Protein AF-A0A0W1REW1-F1 (afdb_monomer_lite)

Organism: NCBI:txid1544718

Radius of gyration: 17.18 Å; chains: 1; bounding box: 54×43×38 Å

pLDDT: mean 87.89, std 17.19, range [40.41, 98.56]

Structure (mmCIF, N/CA/C/O backbone):
data_AF-A0A0W1REW1-F1
#
_entry.id   AF-A0A0W1REW1-F1
#
loop_
_atom_site.group_PDB
_atom_site.id
_atom_site.type_symbol
_atom_site.label_atom_id
_atom_site.label_alt_id
_atom_site.label_comp_id
_atom_site.label_asym_id
_atom_site.label_entity_id
_atom_site.label_seq_id
_atom_site.pdbx_PDB_ins_code
_atom_site.Cartn_x
_atom_site.Cartn_y
_atom_site.Cartn_z
_atom_site.occupancy
_atom_site.B_i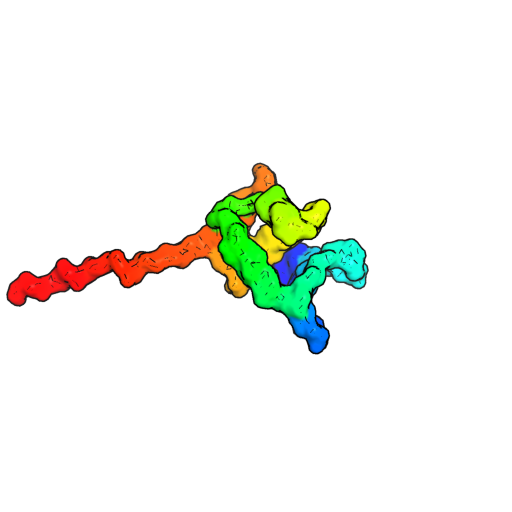so_or_equiv
_atom_site.auth_seq_id
_atom_site.auth_comp_id
_atom_site.auth_asym_id
_atom_site.auth_atom_id
_atom_site.pdbx_PDB_model_num
ATOM 1 N N . GLU A 1 1 ? 6.748 -13.586 -12.239 1.00 90.56 1 GLU A N 1
ATOM 2 C CA . GLU A 1 1 ? 5.401 -13.371 -12.810 1.00 90.56 1 GLU A CA 1
ATOM 3 C C . GLU A 1 1 ? 4.905 -11.976 -12.445 1.00 90.56 1 GLU A C 1
ATOM 5 O O . GLU A 1 1 ? 4.976 -11.616 -11.274 1.00 90.56 1 GLU A O 1
ATOM 10 N N . LYS A 1 2 ? 4.442 -11.188 -13.424 1.00 92.94 2 LYS A N 1
ATOM 11 C CA . LYS A 1 2 ? 3.919 -9.828 -13.214 1.00 92.94 2 LYS A CA 1
ATOM 12 C C . LYS A 1 2 ? 2.407 -9.813 -13.422 1.00 92.94 2 LYS A C 1
ATOM 14 O O . LYS A 1 2 ? 1.923 -10.314 -14.432 1.00 92.94 2 LYS A O 1
ATOM 19 N N . ARG A 1 3 ? 1.685 -9.177 -12.503 1.00 95.19 3 ARG A N 1
ATOM 20 C CA . ARG A 1 3 ? 0.240 -8.952 -12.569 1.00 95.19 3 ARG A CA 1
ATOM 21 C C . ARG A 1 3 ? -0.064 -7.467 -12.438 1.00 95.19 3 ARG A C 1
ATOM 23 O O . ARG A 1 3 ? 0.362 -6.820 -11.482 1.00 95.19 3 ARG A O 1
ATOM 30 N N . GLU A 1 4 ? -0.814 -6.931 -13.391 1.00 95.31 4 GLU A N 1
ATOM 31 C CA . GLU A 1 4 ? -1.306 -5.558 -13.319 1.00 95.31 4 GLU A CA 1
ATOM 32 C C . GLU A 1 4 ? -2.651 -5.484 -12.599 1.00 95.31 4 GLU A C 1
ATOM 34 O O . GLU A 1 4 ? -3.497 -6.373 -12.707 1.00 95.31 4 GLU A O 1
ATOM 39 N N . PHE A 1 5 ? -2.838 -4.382 -11.887 1.00 94.88 5 PHE A N 1
ATOM 40 C CA . PHE A 1 5 ? -4.072 -3.990 -11.231 1.00 94.88 5 PHE A CA 1
ATOM 41 C C . PHE A 1 5 ? -4.522 -2.627 -11.762 1.00 94.88 5 PHE A C 1
ATOM 43 O O . PHE A 1 5 ? -3.968 -2.106 -12.729 1.00 94.88 5 PHE A O 1
ATOM 50 N N . PHE A 1 6 ? -5.543 -2.028 -11.147 1.00 94.06 6 PHE A N 1
ATOM 51 C CA . PHE A 1 6 ? -6.124 -0.789 -11.655 1.00 94.06 6 PHE A CA 1
ATOM 52 C C . PHE A 1 6 ? -5.112 0.370 -11.703 1.00 94.06 6 PHE A C 1
ATOM 54 O O . PHE A 1 6 ? -4.962 1.001 -12.754 1.00 94.06 6 PHE A O 1
ATOM 61 N N . ARG A 1 7 ? -4.388 0.636 -10.605 1.00 92.69 7 ARG A N 1
ATOM 62 C CA . ARG A 1 7 ? -3.345 1.679 -10.532 1.00 92.69 7 ARG A CA 1
ATOM 63 C C . ARG A 1 7 ? -1.971 1.145 -10.158 1.00 92.69 7 ARG A C 1
ATOM 65 O O . ARG A 1 7 ? -0.998 1.899 -10.228 1.00 92.69 7 ARG A O 1
ATOM 72 N N . THR A 1 8 ? -1.875 -0.112 -9.750 1.00 95.56 8 THR A N 1
ATOM 73 C CA . THR A 1 8 ? -0.624 -0.734 -9.310 1.00 95.56 8 THR A CA 1
ATOM 74 C C . THR A 1 8 ? -0.280 -1.971 -10.132 1.00 95.56 8 THR A C 1
ATOM 76 O O . THR A 1 8 ? -1.084 -2.452 -10.924 1.00 95.56 8 THR A O 1
ATOM 79 N N . ALA A 1 9 ? 0.933 -2.481 -9.966 1.00 95.38 9 ALA A N 1
ATOM 80 C CA . ALA A 1 9 ? 1.339 -3.792 -10.446 1.00 95.38 9 ALA A CA 1
ATOM 81 C C . ALA A 1 9 ? 2.102 -4.524 -9.338 1.00 95.38 9 ALA A C 1
ATOM 83 O O . ALA A 1 9 ? 2.803 -3.898 -8.539 1.00 95.38 9 ALA A O 1
ATOM 84 N N . GLY A 1 10 ? 1.921 -5.839 -9.297 1.00 96.19 10 GLY A N 1
ATOM 85 C CA . GLY A 1 10 ? 2.634 -6.773 -8.437 1.00 96.19 10 GLY A CA 1
ATOM 86 C C . GLY A 1 10 ? 3.544 -7.666 -9.270 1.00 96.19 10 GLY A C 1
ATOM 87 O O . GLY A 1 10 ? 3.114 -8.166 -10.308 1.00 96.19 10 GLY A O 1
ATOM 88 N N . GLU A 1 11 ? 4.782 -7.889 -8.845 1.00 96.00 11 GLU A N 1
ATOM 89 C CA . GLU A 1 11 ? 5.713 -8.779 -9.544 1.00 96.00 11 GLU A CA 1
ATOM 90 C C . GLU A 1 11 ? 6.402 -9.733 -8.569 1.00 96.00 11 GLU A C 1
ATOM 92 O O . GLU A 1 11 ? 7.107 -9.297 -7.662 1.00 96.00 11 GLU A O 1
ATOM 97 N N . TYR A 1 12 ? 6.231 -11.034 -8.801 1.00 96.88 12 TYR A N 1
ATOM 98 C CA . TYR A 1 12 ? 7.053 -12.088 -8.214 1.00 96.88 12 TYR A CA 1
ATOM 99 C C . TYR A 1 12 ? 8.332 -12.233 -9.037 1.00 96.88 12 TYR A C 1
ATOM 101 O O . TYR A 1 12 ? 8.269 -12.624 -10.210 1.00 96.88 12 TYR A O 1
ATOM 109 N N . ARG A 1 13 ? 9.484 -11.927 -8.442 1.00 95.56 13 ARG A N 1
ATOM 110 C CA . ARG A 1 13 ? 10.796 -12.085 -9.081 1.00 95.56 13 ARG A CA 1
ATOM 111 C C . ARG A 1 13 ? 11.396 -13.465 -8.808 1.00 95.56 13 ARG A C 1
ATOM 113 O O . ARG A 1 13 ? 10.963 -14.183 -7.912 1.00 95.56 13 ARG A O 1
ATOM 120 N N . GLN A 1 14 ? 12.407 -13.832 -9.597 1.00 96.06 14 GLN A N 1
ATOM 121 C CA . GLN A 1 14 ? 13.104 -15.122 -9.479 1.00 96.06 14 GLN A CA 1
ATOM 122 C C . GLN A 1 14 ? 13.880 -15.274 -8.161 1.00 96.06 14 GLN A C 1
ATOM 124 O O . GLN A 1 14 ? 14.075 -16.391 -7.698 1.00 96.06 14 GLN A O 1
ATOM 129 N N . ASP A 1 15 ? 14.279 -14.162 -7.538 1.00 95.81 15 ASP A N 1
ATOM 130 C CA . ASP A 1 15 ? 14.949 -14.126 -6.231 1.00 95.81 15 ASP A CA 1
ATOM 131 C C . ASP A 1 15 ? 13.980 -14.295 -5.041 1.00 95.81 15 ASP A C 1
ATOM 133 O O . ASP A 1 15 ? 14.393 -14.206 -3.887 1.00 95.81 15 ASP A O 1
ATOM 137 N N . GLY A 1 16 ? 12.687 -14.516 -5.307 1.00 96.81 16 GLY A N 1
ATOM 138 C CA . GLY A 1 16 ? 11.638 -14.639 -4.293 1.00 96.81 16 GLY A CA 1
ATOM 139 C C . GLY A 1 16 ? 11.076 -13.303 -3.800 1.00 96.81 16 GLY A C 1
ATOM 140 O O . GLY A 1 16 ? 10.072 -13.299 -3.081 1.00 96.81 16 GLY A O 1
ATOM 141 N N . SER A 1 17 ? 11.658 -12.174 -4.213 1.00 97.94 17 SER A N 1
ATOM 142 C CA . SER A 1 17 ? 11.162 -10.852 -3.847 1.00 97.94 17 SER A CA 1
ATOM 143 C C . SER A 1 17 ? 9.822 -10.542 -4.512 1.00 97.94 17 SER A C 1
ATOM 145 O O . SER A 1 17 ? 9.481 -11.050 -5.587 1.00 97.94 17 SER A O 1
ATOM 147 N N . TYR A 1 18 ? 9.047 -9.683 -3.851 1.00 97.88 18 TYR A N 1
ATOM 148 C CA . TYR A 1 18 ? 7.790 -9.175 -4.382 1.00 97.88 18 TYR A CA 1
ATOM 149 C C . TYR A 1 18 ? 7.847 -7.661 -4.541 1.00 97.88 18 TYR A C 1
ATOM 151 O O . TYR A 1 18 ? 8.176 -6.924 -3.607 1.00 97.88 18 TYR A O 1
ATOM 159 N N . VAL A 1 19 ? 7.516 -7.187 -5.734 1.00 96.38 19 VAL A N 1
ATOM 160 C CA . VAL A 1 19 ? 7.591 -5.774 -6.099 1.00 96.38 19 VAL A CA 1
ATOM 161 C C . VAL A 1 19 ? 6.196 -5.210 -6.217 1.00 96.38 19 VAL A C 1
ATOM 163 O O . VAL A 1 19 ? 5.363 -5.762 -6.928 1.00 96.38 19 VAL A O 1
ATOM 166 N N . VAL A 1 20 ? 5.975 -4.062 -5.590 1.00 96.56 20 VAL A N 1
ATOM 167 C CA . VAL A 1 20 ? 4.809 -3.222 -5.847 1.00 96.56 20 VAL A CA 1
ATOM 168 C C . VAL A 1 20 ? 5.263 -1.977 -6.591 1.00 96.56 20 VAL A C 1
ATOM 170 O O . VAL A 1 20 ? 6.132 -1.243 -6.113 1.00 96.56 20 VAL A O 1
ATOM 173 N N . SER A 1 21 ? 4.663 -1.710 -7.743 1.00 94.38 21 SER A N 1
ATOM 174 C CA . SER A 1 21 ? 4.908 -0.507 -8.538 1.00 94.38 21 SER A CA 1
ATOM 175 C C . SER A 1 21 ? 3.596 0.148 -8.966 1.00 94.38 21 SER A C 1
ATOM 177 O O . SER A 1 21 ? 2.505 -0.397 -8.780 1.00 94.38 21 SER A O 1
ATOM 179 N N . ARG A 1 22 ? 3.686 1.356 -9.528 1.00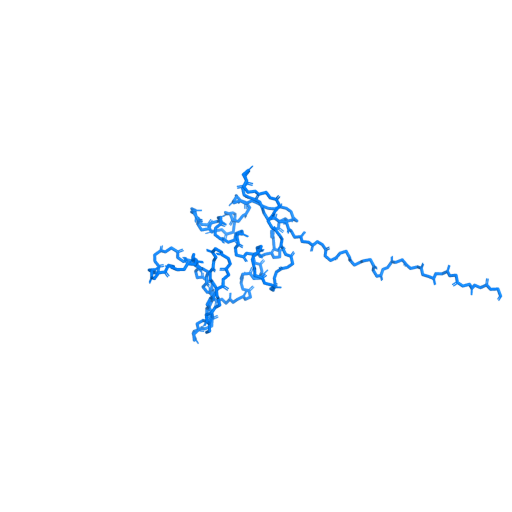 92.44 22 ARG A N 1
ATOM 180 C CA . ARG A 1 22 ? 2.560 1.960 -10.248 1.00 92.44 22 ARG A CA 1
ATOM 181 C C . ARG A 1 22 ? 2.356 1.212 -11.563 1.00 92.44 22 ARG A C 1
ATOM 183 O O . ARG A 1 22 ? 3.324 0.774 -12.183 1.00 92.44 22 ARG A O 1
ATOM 190 N N . ARG A 1 23 ? 1.108 1.108 -12.010 1.00 88.56 23 ARG A N 1
ATOM 191 C CA . ARG A 1 23 ? 0.793 0.555 -13.329 1.00 88.56 23 ARG A CA 1
ATOM 192 C C . ARG A 1 23 ? 1.493 1.376 -14.420 1.00 88.56 23 ARG A C 1
ATOM 194 O O . ARG A 1 23 ? 1.487 2.603 -14.346 1.00 88.56 23 ARG A O 1
ATOM 201 N N . GLY A 1 24 ? 2.093 0.702 -15.403 1.00 75.38 24 GLY A N 1
ATOM 202 C CA . GLY A 1 24 ? 2.794 1.344 -16.523 1.00 75.38 24 GLY A CA 1
ATOM 203 C C . GLY A 1 24 ? 4.107 2.051 -16.161 1.00 75.38 24 GLY A C 1
ATOM 204 O O . GLY A 1 24 ? 4.626 2.811 -16.969 1.00 75.38 24 GLY A O 1
ATOM 205 N N . ALA A 1 25 ? 4.643 1.855 -14.951 1.00 71.69 25 ALA A N 1
ATOM 206 C CA 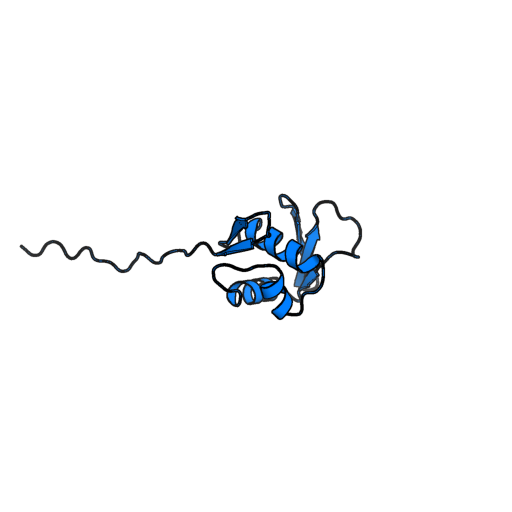. ALA A 1 25 ? 5.972 2.356 -14.621 1.00 71.69 25 ALA A CA 1
ATOM 207 C C . ALA A 1 25 ? 7.045 1.417 -15.194 1.00 71.69 25 ALA A C 1
ATOM 209 O O . ALA A 1 25 ? 7.230 0.312 -14.682 1.00 71.69 25 ALA A O 1
ATOM 210 N N . ASP A 1 26 ? 7.762 1.882 -16.218 1.00 60.50 26 ASP A N 1
ATOM 211 C CA . ASP A 1 26 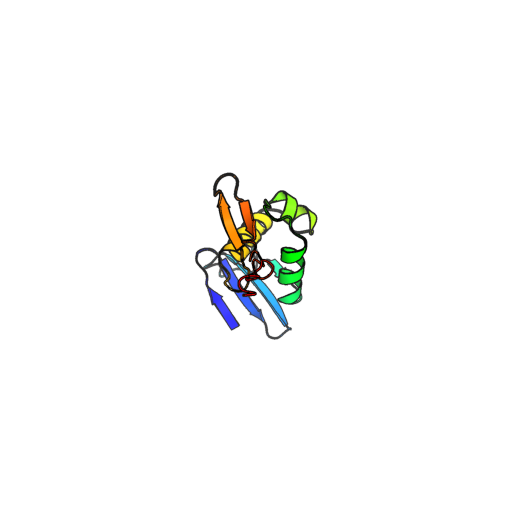? 8.909 1.169 -16.803 1.00 60.50 26 ASP A CA 1
ATOM 212 C C . ASP A 1 26 ? 10.201 1.368 -15.993 1.00 60.50 26 ASP A C 1
ATOM 214 O O . ASP A 1 26 ? 11.148 0.595 -16.118 1.00 60.50 26 ASP A O 1
ATOM 218 N N . SER A 1 27 ? 10.248 2.388 -15.124 1.00 56.50 27 SER A N 1
ATOM 219 C CA . SER A 1 27 ? 11.418 2.685 -14.296 1.00 56.50 27 SER A CA 1
ATOM 220 C C . SER A 1 27 ? 11.295 2.132 -12.872 1.00 56.50 27 SER A C 1
ATOM 222 O O . SER A 1 27 ? 10.301 2.303 -12.162 1.00 56.50 27 SER A O 1
ATOM 224 N N . THR A 1 28 ? 12.377 1.507 -12.415 1.00 56.56 28 THR A N 1
ATOM 225 C CA . THR A 1 28 ? 12.569 0.940 -11.071 1.00 56.56 28 THR A CA 1
ATOM 226 C C . THR A 1 28 ? 12.508 1.973 -9.938 1.00 56.56 28 THR A C 1
ATOM 228 O O . THR A 1 28 ? 12.333 1.596 -8.779 1.00 56.56 28 THR A O 1
ATOM 231 N N . GLY A 1 29 ? 12.609 3.274 -10.240 1.00 59.47 29 GLY A N 1
ATOM 232 C CA . GLY A 1 29 ? 12.800 4.345 -9.251 1.00 59.47 29 GLY A CA 1
ATOM 233 C C . GLY A 1 29 ? 11.633 4.597 -8.287 1.00 59.47 29 GLY A C 1
ATOM 234 O O . GLY A 1 29 ? 11.825 5.234 -7.256 1.00 59.47 29 GLY A O 1
ATOM 235 N N . ASN A 1 30 ? 10.433 4.083 -8.573 1.00 72.69 30 ASN A N 1
ATOM 236 C CA . ASN A 1 30 ? 9.239 4.302 -7.744 1.00 72.69 30 ASN A CA 1
ATOM 237 C C . ASN A 1 30 ? 8.552 3.004 -7.297 1.00 72.69 30 ASN A C 1
ATOM 239 O O . ASN A 1 30 ? 7.355 3.001 -7.009 1.00 72.69 30 ASN A O 1
ATOM 243 N N . ALA A 1 31 ? 9.299 1.903 -7.228 1.00 91.25 31 ALA A N 1
ATOM 244 C CA . ALA A 1 31 ? 8.804 0.637 -6.707 1.00 91.25 31 ALA A CA 1
ATOM 245 C C . ALA A 1 31 ? 9.085 0.480 -5.202 1.00 91.25 31 ALA A C 1
ATOM 247 O O . ALA A 1 31 ? 10.018 1.064 -4.645 1.00 91.25 31 ALA A O 1
ATOM 248 N N . LYS A 1 32 ? 8.284 -0.350 -4.534 1.00 94.88 32 LYS A N 1
ATOM 249 C CA . LYS A 1 32 ? 8.596 -0.911 -3.219 1.00 94.88 32 LYS A CA 1
ATOM 250 C C . LYS A 1 32 ? 8.893 -2.395 -3.401 1.00 94.88 32 LYS A C 1
ATOM 252 O O . LYS A 1 32 ? 8.024 -3.148 -3.822 1.00 94.88 32 LYS A O 1
ATOM 257 N N . VAL A 1 33 ? 10.115 -2.790 -3.060 1.00 95.75 33 VAL A N 1
ATOM 258 C CA . VAL A 1 33 ? 10.530 -4.195 -3.015 1.00 95.75 33 VAL A CA 1
ATOM 259 C C . VAL A 1 33 ? 10.358 -4.717 -1.588 1.00 95.75 33 VAL A C 1
ATOM 261 O O . VAL A 1 33 ? 10.767 -4.062 -0.619 1.00 95.75 33 VAL A O 1
ATOM 264 N N . PHE A 1 34 ? 9.716 -5.870 -1.476 1.00 97.56 34 PHE A N 1
ATOM 265 C CA . PHE A 1 34 ? 9.634 -6.712 -0.288 1.00 97.56 34 PHE A CA 1
ATOM 266 C C . PHE A 1 34 ? 10.498 -7.949 -0.521 1.00 97.56 34 PHE A C 1
ATOM 268 O O . PHE A 1 34 ? 10.548 -8.443 -1.647 1.00 97.56 34 PHE A O 1
ATOM 275 N N . ALA A 1 35 ? 11.150 -8.473 0.516 1.00 97.62 35 ALA A N 1
ATOM 276 C CA . ALA A 1 35 ? 11.968 -9.681 0.392 1.00 97.62 35 ALA A CA 1
ATOM 277 C C . ALA A 1 35 ? 11.128 -10.909 0.007 1.00 97.62 35 ALA A C 1
ATOM 279 O O . ALA A 1 35 ? 11.650 -11.862 -0.553 1.00 97.62 35 ALA A O 1
ATOM 280 N N . SER A 1 36 ? 9.820 -10.876 0.281 1.00 98.25 36 SER A N 1
ATOM 281 C CA . SER A 1 36 ? 8.851 -11.855 -0.211 1.00 98.25 36 SER A CA 1
ATOM 282 C C . SER A 1 36 ? 7.435 -11.281 -0.224 1.00 98.25 36 SER A C 1
ATOM 284 O O . SER A 1 36 ? 7.151 -10.265 0.416 1.00 98.25 36 SER A O 1
ATOM 286 N N . PHE A 1 37 ? 6.505 -11.970 -0.887 1.00 98.25 37 PHE A N 1
ATOM 287 C CA . PHE A 1 37 ? 5.078 -11.640 -0.796 1.00 98.25 37 PHE A CA 1
ATOM 288 C C . PHE A 1 37 ? 4.528 -11.779 0.635 1.00 98.25 37 PHE A C 1
ATOM 290 O O . PHE A 1 37 ? 3.639 -11.033 1.050 1.00 98.25 37 PHE A O 1
ATOM 297 N N . GLU A 1 38 ? 5.100 -12.685 1.432 1.00 98.19 38 GLU A N 1
ATOM 298 C CA . GLU A 1 38 ? 4.700 -12.881 2.826 1.00 98.19 38 GLU A CA 1
ATOM 299 C C . GLU A 1 38 ? 5.046 -11.671 3.708 1.00 98.19 38 GLU A C 1
ATOM 301 O O . GLU A 1 38 ? 4.315 -11.361 4.646 1.00 98.19 38 GLU A O 1
ATOM 306 N N . GLU A 1 39 ? 6.098 -10.910 3.394 1.00 98.25 39 GLU A N 1
ATOM 307 C CA . GLU A 1 39 ? 6.365 -9.654 4.106 1.00 98.25 39 GLU A CA 1
ATOM 308 C C . GLU A 1 39 ? 5.264 -8.615 3.891 1.00 98.25 39 GLU A C 1
ATOM 310 O O . GLU A 1 39 ? 4.872 -7.935 4.842 1.00 98.25 39 GLU A O 1
ATOM 315 N N . LEU A 1 40 ? 4.726 -8.515 2.671 1.00 98.44 40 LEU A N 1
ATOM 316 C CA . LEU A 1 40 ? 3.590 -7.640 2.386 1.00 98.44 40 LEU A CA 1
ATOM 317 C C . LEU A 1 40 ? 2.330 -8.114 3.134 1.00 98.44 40 LEU A C 1
ATOM 319 O O . LEU A 1 40 ? 1.611 -7.292 3.702 1.00 98.44 40 LEU A O 1
ATOM 323 N N . ARG A 1 41 ? 2.097 -9.430 3.227 1.00 98.06 41 ARG A N 1
ATOM 324 C CA . ARG A 1 41 ? 1.021 -10.001 4.062 1.00 98.06 41 ARG A CA 1
ATOM 325 C C . ARG A 1 41 ? 1.184 -9.683 5.542 1.00 98.06 41 ARG A C 1
ATOM 327 O O . ARG A 1 41 ? 0.216 -9.296 6.192 1.00 98.06 41 ARG A O 1
ATOM 334 N N . ARG A 1 42 ? 2.394 -9.801 6.090 1.00 97.81 42 ARG A N 1
ATOM 335 C CA . ARG A 1 42 ? 2.681 -9.442 7.489 1.00 97.81 42 ARG A CA 1
ATOM 336 C C . ARG A 1 42 ? 2.504 -7.951 7.742 1.00 97.81 42 ARG A C 1
ATOM 338 O O . ARG A 1 42 ? 1.992 -7.582 8.795 1.00 97.81 42 ARG A O 1
ATOM 345 N N . LEU A 1 43 ? 2.896 -7.103 6.789 1.00 98.06 43 LEU A N 1
ATOM 346 C CA . LEU A 1 43 ? 2.611 -5.672 6.844 1.00 98.06 43 LEU A CA 1
ATOM 347 C C . LEU A 1 43 ? 1.104 -5.440 6.954 1.00 98.06 43 LEU A C 1
ATOM 349 O O . LEU A 1 43 ? 0.679 -4.801 7.909 1.00 98.06 43 LEU A O 1
ATOM 353 N N . TYR A 1 44 ? 0.313 -6.017 6.047 1.00 98.25 44 TYR A N 1
ATOM 354 C CA . TYR A 1 44 ? -1.144 -5.878 6.046 1.00 98.25 44 TYR A CA 1
ATOM 355 C C . TYR A 1 44 ? -1.788 -6.329 7.363 1.00 98.25 44 TYR A C 1
ATOM 357 O O . TYR A 1 44 ? -2.593 -5.607 7.947 1.00 98.25 44 TYR A O 1
ATOM 365 N N . LYS A 1 45 ? -1.387 -7.495 7.883 1.00 96.62 45 LYS A N 1
ATOM 366 C CA . LYS A 1 45 ? -1.910 -8.029 9.149 1.00 96.62 45 LYS A CA 1
ATOM 367 C C . LYS A 1 45 ? -1.697 -7.073 10.327 1.00 96.62 45 LYS A C 1
ATOM 369 O O . LYS A 1 45 ? -2.593 -6.960 11.153 1.00 96.62 45 LYS A O 1
ATOM 374 N N . ARG A 1 46 ? -0.565 -6.359 10.379 1.00 96.44 46 ARG A N 1
ATOM 375 C CA . ARG A 1 46 ? -0.235 -5.408 11.460 1.00 96.44 46 ARG A CA 1
ATOM 376 C C . ARG A 1 46 ? -0.924 -4.050 11.357 1.00 96.44 46 ARG A C 1
ATOM 378 O O . ARG A 1 46 ? -0.905 -3.313 12.338 1.00 96.44 46 ARG A O 1
ATOM 385 N N . LEU A 1 47 ? -1.465 -3.689 10.195 1.00 97.94 47 LEU A N 1
ATOM 386 C CA . LEU A 1 47 ? -2.202 -2.434 10.060 1.00 97.94 47 LEU A CA 1
ATOM 387 C C . LEU A 1 47 ? -3.495 -2.490 10.894 1.00 97.94 47 LEU A C 1
ATOM 389 O O . LEU A 1 47 ? -4.034 -3.582 11.094 1.00 97.94 47 LEU A O 1
ATOM 393 N N . PRO A 1 48 ? -4.015 -1.351 11.374 1.00 97.69 48 PRO A N 1
ATOM 394 C CA . PRO A 1 48 ? -5.355 -1.296 11.957 1.00 97.69 48 PRO A CA 1
ATOM 395 C C . PRO A 1 48 ? -6.443 -1.737 10.957 1.00 97.69 48 PRO A C 1
ATOM 397 O O . PRO A 1 48 ? -6.174 -1.878 9.762 1.00 97.69 48 PRO A O 1
ATOM 400 N N . GLU A 1 49 ? -7.677 -1.948 11.431 1.00 97.31 49 GLU A N 1
ATOM 401 C CA . GLU A 1 49 ? -8.820 -2.286 10.559 1.00 97.31 49 GLU A CA 1
ATOM 402 C C . GLU A 1 49 ? -9.068 -1.208 9.497 1.00 97.31 49 GLU A C 1
ATOM 404 O O . GLU A 1 49 ? -9.270 -1.521 8.330 1.00 97.31 49 GLU A O 1
ATOM 409 N N . THR A 1 50 ? -8.973 0.067 9.874 1.00 98.12 50 THR A N 1
ATOM 410 C CA . THR A 1 50 ? -8.937 1.202 8.942 1.00 98.12 50 THR A CA 1
ATOM 411 C C . THR A 1 50 ? -7.596 1.899 9.079 1.00 98.12 50 THR A C 1
ATOM 413 O O . THR A 1 50 ? -7.206 2.244 10.191 1.00 98.12 50 THR A O 1
ATOM 416 N N . PHE A 1 51 ? -6.894 2.103 7.969 1.00 98.56 51 PHE A N 1
ATOM 417 C CA . PHE A 1 51 ? -5.524 2.607 7.977 1.00 98.56 51 PHE A CA 1
ATOM 418 C C . PHE A 1 51 ? -5.271 3.630 6.874 1.00 98.56 51 PHE A C 1
ATOM 420 O O . PHE A 1 51 ? -5.892 3.606 5.804 1.00 98.56 51 PHE A O 1
ATOM 427 N N . ASP A 1 52 ? -4.305 4.507 7.116 1.00 98.38 52 ASP A N 1
ATOM 428 C CA . ASP A 1 52 ? -3.903 5.554 6.185 1.00 98.38 52 ASP A CA 1
ATOM 429 C C . ASP A 1 52 ? -2.405 5.496 5.826 1.00 98.38 52 ASP A C 1
ATOM 431 O O . ASP A 1 52 ? -1.697 4.502 6.035 1.00 98.38 52 ASP A O 1
ATOM 435 N N . ALA A 1 53 ? -1.913 6.562 5.190 1.00 97.69 53 ALA A N 1
ATOM 436 C CA . ALA A 1 53 ? -0.519 6.651 4.783 1.00 97.69 53 ALA A CA 1
ATOM 437 C C . ALA A 1 53 ? 0.445 6.749 5.972 1.00 97.69 53 ALA A C 1
ATOM 439 O O . ALA A 1 53 ? 1.604 6.358 5.829 1.00 97.69 53 ALA A O 1
ATOM 440 N N . ASP A 1 54 ? 0.024 7.266 7.118 1.00 97.88 54 ASP A N 1
ATOM 441 C CA . ASP A 1 54 ? 0.859 7.375 8.309 1.00 97.88 54 ASP A CA 1
ATOM 442 C C . ASP A 1 54 ? 0.983 6.024 9.014 1.00 97.88 54 ASP A C 1
ATOM 444 O O . ASP A 1 54 ? 2.100 5.651 9.383 1.00 97.88 54 ASP A O 1
ATOM 448 N N . ASP A 1 55 ? -0.081 5.222 9.066 1.00 98.31 55 ASP A N 1
ATOM 449 C CA . ASP A 1 55 ? -0.016 3.840 9.565 1.00 98.31 55 ASP A CA 1
ATOM 450 C C . ASP A 1 55 ? 0.950 2.975 8.748 1.00 98.31 55 ASP A C 1
ATOM 452 O O . ASP A 1 55 ? 1.813 2.288 9.300 1.00 98.31 55 ASP A O 1
ATOM 456 N N . VAL A 1 56 ? 0.881 3.070 7.416 1.00 97.88 56 VAL A N 1
ATOM 457 C CA . VAL A 1 56 ? 1.856 2.424 6.518 1.00 97.88 56 VAL A CA 1
ATOM 458 C C . VAL A 1 56 ? 3.260 3.015 6.712 1.00 97.88 56 VAL A C 1
ATOM 460 O O . VAL A 1 56 ? 4.267 2.317 6.590 1.00 97.88 56 VAL A O 1
ATOM 463 N N . GLY A 1 57 ? 3.351 4.303 7.044 1.00 96.44 57 GLY A N 1
ATOM 464 C CA . GLY A 1 57 ? 4.606 4.989 7.344 1.00 96.44 57 GLY A CA 1
ATOM 465 C C . GLY A 1 57 ? 5.352 4.397 8.537 1.00 96.44 57 GLY A C 1
ATOM 466 O O . GLY A 1 57 ? 6.569 4.206 8.476 1.00 96.44 57 GLY A O 1
ATOM 467 N N . ARG A 1 58 ? 4.618 4.022 9.588 1.00 95.25 58 ARG A N 1
ATOM 468 C CA . ARG A 1 58 ? 5.162 3.415 10.815 1.00 95.25 58 ARG A CA 1
ATOM 469 C C . ARG A 1 58 ? 5.844 2.067 10.575 1.00 95.25 58 ARG A C 1
ATOM 471 O O . ARG A 1 58 ? 6.625 1.627 11.410 1.00 95.25 58 ARG A O 1
ATOM 478 N N . THR A 1 59 ? 5.627 1.430 9.421 1.00 92.12 59 THR A N 1
ATOM 479 C CA . THR A 1 59 ? 6.311 0.185 9.035 1.00 92.12 59 THR A CA 1
ATOM 480 C C . THR A 1 59 ? 7.614 0.421 8.257 1.00 92.12 59 THR A C 1
ATOM 482 O O . THR A 1 59 ? 8.115 -0.497 7.608 1.00 92.12 59 THR A O 1
ATOM 485 N N . GLY A 1 60 ? 8.134 1.653 8.244 1.00 93.88 60 GLY A N 1
ATOM 486 C CA . GLY A 1 60 ? 9.371 2.026 7.548 1.00 93.88 60 GLY A CA 1
ATOM 487 C C . GLY A 1 60 ? 9.200 2.334 6.056 1.00 93.88 60 GLY A C 1
ATOM 488 O O . GLY A 1 60 ? 10.186 2.527 5.344 1.00 93.88 60 GLY A O 1
ATOM 489 N N . ILE A 1 61 ? 7.966 2.390 5.544 1.00 95.00 61 ILE A N 1
ATOM 490 C CA . ILE A 1 61 ? 7.702 2.792 4.157 1.00 95.00 61 ILE A CA 1
ATOM 491 C C . ILE A 1 61 ? 7.598 4.308 4.096 1.00 95.00 61 ILE A C 1
ATOM 493 O O . ILE A 1 61 ? 6.788 4.908 4.782 1.00 95.00 61 ILE A O 1
ATOM 497 N N . THR A 1 62 ? 8.380 4.948 3.232 1.00 92.75 62 THR A N 1
ATOM 498 C CA . THR A 1 62 ? 8.451 6.416 3.183 1.00 92.75 62 THR A CA 1
ATOM 499 C C . THR A 1 62 ? 7.823 7.014 1.925 1.00 92.75 62 THR A C 1
ATOM 501 O O . THR A 1 62 ? 7.687 6.355 0.886 1.00 92.75 62 THR A O 1
ATOM 504 N N . GLY A 1 63 ? 7.450 8.295 2.018 1.00 92.31 63 GLY A N 1
ATOM 505 C CA . GLY A 1 63 ? 7.037 9.123 0.884 1.00 92.31 63 GLY A CA 1
ATOM 506 C C . GLY A 1 63 ? 5.777 8.637 0.163 1.00 92.31 63 GLY A C 1
ATOM 507 O O . GLY A 1 63 ? 4.841 8.111 0.771 1.00 92.31 63 GLY A O 1
ATOM 508 N N . SER A 1 64 ? 5.755 8.817 -1.159 1.00 91.75 64 SER A N 1
ATOM 509 C CA . SER A 1 64 ? 4.617 8.477 -2.027 1.00 91.75 64 SER A CA 1
ATOM 510 C C . SER A 1 64 ? 4.310 6.974 -2.079 1.00 91.75 64 SER A C 1
ATOM 512 O O . SER A 1 64 ? 3.191 6.585 -2.421 1.00 91.75 64 SER A O 1
ATOM 514 N N . ARG A 1 65 ? 5.264 6.121 -1.677 1.00 94.69 65 ARG A N 1
ATOM 515 C CA . ARG A 1 65 ? 5.088 4.662 -1.634 1.00 94.69 65 ARG A CA 1
ATOM 516 C C . ARG A 1 65 ? 4.030 4.236 -0.623 1.00 94.69 65 ARG A C 1
ATOM 518 O O . ARG A 1 65 ? 3.372 3.232 -0.854 1.00 94.69 65 ARG A O 1
ATOM 525 N N . ARG A 1 66 ? 3.808 5.016 0.441 1.00 97.12 66 ARG A N 1
ATOM 526 C CA . ARG A 1 66 ? 2.775 4.736 1.456 1.00 97.12 66 ARG A CA 1
ATOM 527 C C . ARG A 1 66 ? 1.394 4.620 0.808 1.00 97.12 66 ARG A C 1
ATOM 529 O O . ARG A 1 66 ? 0.733 3.596 0.909 1.00 97.12 66 ARG A O 1
ATOM 536 N N . HIS A 1 67 ? 1.047 5.611 -0.009 1.00 96.69 67 HIS A N 1
ATOM 537 C CA . HIS A 1 67 ? -0.196 5.632 -0.780 1.00 96.69 67 HIS A CA 1
ATOM 538 C C . HIS A 1 67 ? -0.260 4.526 -1.838 1.00 96.69 67 HIS A C 1
ATOM 540 O O . HIS A 1 67 ? -1.325 3.970 -2.093 1.00 96.69 67 HIS A O 1
ATOM 546 N N . MET A 1 68 ? 0.872 4.207 -2.471 1.00 95.88 68 MET A N 1
ATOM 547 C CA . MET A 1 68 ? 0.944 3.115 -3.443 1.00 95.88 68 MET A CA 1
ATOM 548 C C . MET A 1 68 ? 0.624 1.765 -2.796 1.00 95.88 68 MET A C 1
ATOM 550 O O . MET A 1 68 ? -0.111 0.983 -3.388 1.00 95.88 68 MET A O 1
ATOM 554 N N . ILE A 1 69 ? 1.113 1.517 -1.577 1.00 97.94 69 ILE A N 1
ATOM 555 C CA . ILE A 1 69 ? 0.795 0.294 -0.836 1.00 97.94 69 ILE A CA 1
ATOM 556 C C . ILE A 1 69 ? -0.687 0.230 -0.476 1.00 97.94 69 ILE A C 1
ATOM 558 O O . ILE A 1 69 ? -1.292 -0.808 -0.714 1.00 97.94 69 ILE A O 1
ATOM 562 N N . ILE A 1 70 ? -1.301 1.322 -0.005 1.00 98.31 70 ILE A N 1
ATOM 563 C CA . ILE A 1 70 ? -2.750 1.339 0.282 1.00 98.31 70 ILE A CA 1
ATOM 564 C C . ILE A 1 70 ? -3.553 0.955 -0.966 1.00 98.31 70 ILE A C 1
ATOM 566 O O . ILE A 1 70 ? -4.430 0.098 -0.904 1.00 98.31 70 ILE A O 1
ATOM 570 N N . ARG A 1 71 ? -3.218 1.543 -2.125 1.00 97.81 71 ARG A N 1
ATOM 571 C CA . ARG A 1 71 ? -3.866 1.199 -3.400 1.00 97.81 71 ARG A CA 1
ATOM 572 C C . ARG A 1 71 ? -3.665 -0.262 -3.762 1.00 97.81 71 ARG A C 1
ATOM 574 O O . ARG A 1 71 ? -4.622 -0.905 -4.157 1.00 97.81 71 ARG A O 1
ATOM 581 N N . HIS A 1 72 ? -2.445 -0.770 -3.620 1.00 98.31 72 HIS A N 1
ATOM 582 C CA . HIS A 1 72 ? -2.144 -2.151 -3.964 1.00 98.31 72 HIS A CA 1
ATOM 583 C C . HIS A 1 72 ? -2.923 -3.139 -3.096 1.00 98.31 72 HIS A C 1
ATOM 585 O O . HIS A 1 72 ? -3.504 -4.075 -3.629 1.00 98.31 72 HIS A O 1
ATOM 591 N N . LEU A 1 73 ? -2.989 -2.901 -1.784 1.00 98.44 73 LEU A N 1
ATOM 592 C CA . LEU A 1 73 ? -3.768 -3.726 -0.861 1.00 98.44 73 LEU A CA 1
ATOM 593 C C . LEU A 1 73 ? -5.250 -3.743 -1.250 1.00 98.44 73 LEU A C 1
ATOM 595 O O . LEU A 1 73 ? -5.823 -4.817 -1.354 1.00 98.44 73 LEU A O 1
ATOM 599 N N . GLY A 1 74 ? -5.839 -2.582 -1.551 1.00 97.88 74 GLY A N 1
ATOM 600 C CA . GLY A 1 74 ? -7.241 -2.494 -1.974 1.00 97.88 74 GLY A CA 1
ATOM 601 C C . GLY A 1 74 ? -7.534 -2.973 -3.404 1.00 97.88 74 GLY A C 1
ATOM 602 O O . GLY A 1 74 ? -8.694 -3.052 -3.793 1.00 97.88 74 GLY A O 1
ATOM 603 N N . GLU A 1 75 ? -6.509 -3.230 -4.220 1.00 97.50 75 GLU A N 1
ATOM 604 C CA . GLU A 1 75 ? -6.649 -3.701 -5.606 1.00 97.50 75 GLU A CA 1
ATOM 605 C C . GLU A 1 75 ? -6.335 -5.199 -5.761 1.00 97.50 75 GLU A C 1
ATOM 607 O O . GLU A 1 75 ? -6.755 -5.825 -6.737 1.00 97.50 75 GLU A O 1
ATOM 612 N N . HIS A 1 76 ? -5.556 -5.769 -4.842 1.00 97.62 76 HIS A N 1
ATOM 613 C CA . HIS A 1 76 ? -4.985 -7.099 -4.979 1.00 97.62 76 HIS A CA 1
ATOM 614 C C . HIS A 1 76 ? -5.863 -8.154 -4.275 1.00 97.62 76 HIS A C 1
ATOM 616 O O . HIS A 1 76 ? -6.006 -8.113 -3.057 1.00 97.62 76 HIS A O 1
ATOM 622 N N . PRO A 1 77 ? -6.353 -9.193 -4.983 1.00 95.50 77 PRO A N 1
ATOM 623 C CA . PRO A 1 77 ? -7.389 -10.107 -4.477 1.00 95.50 77 PRO A CA 1
ATOM 624 C C . PRO A 1 77 ? -6.955 -10.994 -3.301 1.00 95.50 77 PRO A C 1
ATOM 626 O O . PRO A 1 77 ? -7.787 -11.588 -2.632 1.00 95.50 77 PRO A O 1
ATOM 629 N N . ALA A 1 78 ? -5.652 -11.123 -3.049 1.00 96.19 78 ALA A N 1
ATOM 630 C CA . ALA A 1 78 ? -5.145 -11.836 -1.872 1.00 96.19 78 ALA A CA 1
ATOM 631 C C . ALA A 1 78 ? -5.234 -11.038 -0.555 1.00 96.19 78 ALA A C 1
ATOM 633 O O . ALA A 1 78 ? -4.786 -11.548 0.474 1.00 96.19 78 ALA A O 1
ATOM 634 N N . PHE A 1 79 ? -5.733 -9.801 -0.584 1.00 97.25 79 PHE A N 1
ATOM 635 C CA . PHE A 1 79 ? -5.985 -8.993 0.602 1.00 97.25 79 PHE A CA 1
ATOM 636 C C . PHE A 1 79 ? -7.472 -8.681 0.653 1.00 97.25 79 PHE A C 1
ATOM 638 O O . PHE A 1 79 ? -8.014 -8.108 -0.287 1.00 97.25 79 PHE A O 1
ATOM 645 N N . ASP A 1 80 ? -8.110 -9.049 1.760 1.00 96.50 80 ASP A N 1
ATOM 646 C CA . ASP A 1 80 ? -9.510 -8.726 2.022 1.00 96.50 80 ASP A CA 1
ATOM 647 C C . ASP A 1 80 ? -9.624 -7.250 2.426 1.00 96.50 80 ASP A C 1
ATOM 649 O O . ASP A 1 80 ? -9.820 -6.916 3.588 1.00 96.50 80 ASP A O 1
ATOM 653 N N . CYS A 1 81 ? -9.311 -6.351 1.494 1.00 97.75 81 CYS A N 1
ATOM 654 C CA . CYS A 1 81 ? -9.126 -4.926 1.724 1.00 97.75 81 CYS A CA 1
ATOM 655 C C . CYS A 1 81 ? -9.839 -4.139 0.629 1.00 97.75 81 CYS A C 1
ATOM 657 O O . CYS A 1 81 ? -9.728 -4.452 -0.555 1.00 97.75 81 CYS A O 1
ATOM 659 N N . ARG A 1 82 ? -10.486 -3.039 1.010 1.00 97.19 82 ARG A N 1
ATOM 660 C CA . ARG A 1 82 ? -11.067 -2.068 0.078 1.00 97.19 82 ARG A CA 1
ATOM 661 C C . ARG A 1 82 ? -10.507 -0.668 0.305 1.00 97.19 82 ARG A C 1
ATOM 663 O O . ARG A 1 82 ? -9.931 -0.371 1.348 1.00 97.19 82 ARG A O 1
ATOM 670 N N . ILE A 1 83 ? -10.700 0.211 -0.677 1.00 97.81 83 ILE A N 1
ATOM 671 C CA . ILE A 1 83 ? -10.423 1.647 -0.533 1.00 97.81 83 ILE A CA 1
ATOM 672 C C . ILE A 1 83 ? -11.667 2.325 0.041 1.00 97.81 83 ILE A C 1
ATOM 674 O O . ILE A 1 83 ? -12.649 2.497 -0.681 1.00 97.81 83 ILE A O 1
ATOM 678 N N . ALA A 1 84 ? -11.614 2.707 1.317 1.00 97.00 84 ALA A N 1
ATOM 679 C CA . ALA A 1 84 ? -12.739 3.323 2.021 1.00 97.00 84 ALA A CA 1
ATOM 680 C C . ALA A 1 84 ? -12.917 4.805 1.661 1.00 97.00 84 ALA A C 1
ATOM 682 O O . ALA A 1 84 ? -14.033 5.263 1.430 1.00 97.00 84 ALA A O 1
ATOM 683 N N . SER A 1 85 ? -11.818 5.554 1.536 1.00 96.69 85 SER A N 1
ATOM 684 C CA . SER A 1 85 ? -11.833 6.941 1.067 1.00 96.69 85 SER A CA 1
ATOM 685 C C . SER A 1 85 ? -10.686 7.219 0.102 1.00 96.69 85 SER A C 1
ATOM 687 O O . SER A 1 85 ? -9.639 6.570 0.126 1.00 96.69 85 SER A O 1
ATOM 689 N N . ARG A 1 86 ? -10.891 8.186 -0.799 1.00 94.62 86 ARG A N 1
ATOM 690 C CA . ARG A 1 86 ? -9.877 8.655 -1.762 1.00 94.62 86 ARG A CA 1
ATOM 691 C C . ARG A 1 86 ? -9.253 9.995 -1.372 1.00 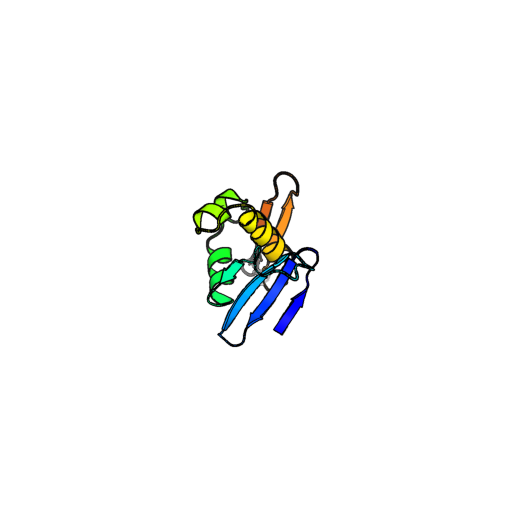94.62 86 ARG A C 1
ATOM 693 O O . ARG A 1 86 ? -8.218 10.333 -1.945 1.00 94.62 86 ARG A O 1
ATOM 700 N N . ASN A 1 87 ? -9.869 10.739 -0.452 1.00 93.06 87 ASN A N 1
ATOM 701 C CA . ASN A 1 87 ? -9.368 12.016 0.047 1.00 93.06 87 ASN A CA 1
ATOM 702 C C . ASN A 1 87 ? -9.884 12.271 1.483 1.00 93.06 87 ASN A C 1
ATOM 704 O O . ASN A 1 87 ? -11.030 12.698 1.626 1.00 93.06 87 ASN A O 1
ATOM 708 N N . PRO A 1 88 ? -9.086 11.988 2.532 1.00 93.62 88 PRO A N 1
ATOM 709 C CA . PRO A 1 88 ? -7.760 11.357 2.488 1.00 93.62 88 PRO A CA 1
ATOM 710 C C . PRO A 1 88 ? -7.818 9.901 1.987 1.00 93.62 88 PRO A C 1
ATOM 712 O O . PRO A 1 88 ? -8.864 9.260 2.041 1.00 93.62 88 PRO A O 1
ATOM 715 N N . LEU A 1 89 ? -6.712 9.378 1.442 1.00 97.88 89 LEU A N 1
ATOM 716 C CA . LEU A 1 89 ? -6.661 7.989 0.967 1.00 97.88 89 LEU A CA 1
ATOM 717 C C . LEU A 1 89 ? -6.571 7.029 2.158 1.00 97.88 89 LEU A C 1
ATOM 719 O O . LEU A 1 89 ? -5.549 7.012 2.842 1.00 97.88 89 LEU A O 1
ATOM 723 N N . THR A 1 90 ? -7.587 6.189 2.333 1.00 98.38 90 THR A N 1
ATOM 724 C CA . THR A 1 90 ? -7.639 5.184 3.401 1.00 98.38 90 THR A CA 1
ATOM 725 C C . THR A 1 90 ? -7.970 3.799 2.855 1.00 98.38 90 THR A C 1
ATOM 727 O O . THR A 1 90 ? -8.728 3.647 1.889 1.00 98.38 90 THR A O 1
ATOM 730 N N . GLY A 1 91 ? -7.358 2.787 3.463 1.00 98.38 91 GLY A N 1
ATOM 731 C CA . GLY A 1 91 ? -7.697 1.382 3.280 1.00 98.38 91 GLY A CA 1
ATOM 732 C C . GLY A 1 91 ? -8.521 0.882 4.460 1.00 98.38 91 GLY A C 1
ATOM 733 O O . GLY A 1 91 ? -8.368 1.363 5.580 1.00 98.38 91 GLY A O 1
ATOM 734 N N . GLU A 1 92 ? -9.389 -0.082 4.200 1.00 98.31 92 GLU A N 1
ATOM 735 C CA . GLU A 1 92 ? -10.186 -0.754 5.219 1.00 98.31 92 GLU A CA 1
ATOM 736 C C . GLU A 1 92 ? -10.127 -2.254 4.963 1.00 98.31 92 GLU A C 1
ATOM 738 O O . GLU A 1 92 ? -10.397 -2.710 3.845 1.00 98.31 92 GLU A O 1
ATOM 743 N N . LYS A 1 93 ? -9.748 -3.007 5.992 1.00 97.88 93 LYS A N 1
ATOM 744 C CA . LYS A 1 93 ? -9.863 -4.457 6.002 1.00 97.88 93 LYS A CA 1
ATOM 745 C C . LYS A 1 93 ? -11.344 -4.793 6.000 1.00 97.88 93 LYS A C 1
ATOM 747 O O . LYS A 1 93 ? -12.100 -4.293 6.827 1.00 97.88 93 LYS A O 1
ATOM 752 N N . GLN A 1 94 ? -11.773 -5.618 5.063 1.00 91.75 94 GLN A N 1
ATOM 753 C CA . GLN A 1 94 ? -13.094 -6.197 5.160 1.00 91.75 94 GLN A CA 1
ATOM 754 C C . GLN A 1 94 ? -12.949 -7.305 6.191 1.00 91.75 94 GLN A C 1
ATOM 756 O O . GLN A 1 94 ? -12.205 -8.265 6.005 1.00 91.75 94 GLN A O 1
ATOM 761 N N . SER A 1 95 ? -13.563 -7.113 7.352 1.00 68.25 95 SER A N 1
ATOM 762 C CA . SER A 1 95 ? -13.704 -8.203 8.293 1.00 68.25 95 SER A CA 1
ATOM 763 C C . SER A 1 95 ? -14.479 -9.278 7.542 1.00 68.25 95 SER A C 1
ATOM 765 O O . SER A 1 95 ? -15.648 -9.084 7.206 1.00 68.25 95 SER A O 1
ATOM 767 N N . THR A 1 96 ? -13.860 -10.424 7.278 1.00 56.00 96 THR A N 1
ATOM 768 C CA . THR A 1 96 ? -14.647 -11.645 7.219 1.00 56.00 96 THR A CA 1
ATOM 769 C C . THR A 1 96 ? -15.171 -11.777 8.640 1.00 56.00 96 THR A C 1
ATOM 771 O O . THR A 1 96 ? -14.466 -12.274 9.519 1.00 56.00 96 THR A O 1
ATOM 774 N N . THR A 1 97 ? -16.330 -11.178 8.936 1.00 45.53 97 THR A N 1
ATOM 775 C CA . THR A 1 97 ? -17.032 -11.460 10.178 1.00 45.53 97 THR A CA 1
ATOM 776 C C . THR A 1 97 ? -17.168 -12.967 10.155 1.00 45.53 97 THR A C 1
ATOM 778 O O . THR A 1 97 ? -17.896 -13.520 9.333 1.00 45.53 97 THR A O 1
ATOM 781 N N . ALA A 1 98 ? -16.374 -13.637 10.981 1.00 46.38 98 ALA A N 1
ATOM 782 C CA . ALA A 1 98 ? -16.622 -15.001 11.368 1.00 46.38 98 ALA A CA 1
ATOM 783 C C . ALA A 1 98 ? -17.923 -14.963 12.176 1.00 46.38 98 ALA A C 1
ATOM 785 O O . ALA A 1 98 ? -17.916 -15.051 13.398 1.00 46.38 98 ALA A O 1
ATOM 786 N N . ASP A 1 99 ? -19.033 -14.762 11.471 1.00 46.75 99 ASP A N 1
ATOM 787 C CA . ASP A 1 99 ? -20.387 -15.041 11.914 1.00 46.75 99 ASP A CA 1
ATOM 788 C C . ASP A 1 99 ? -20.668 -16.518 11.610 1.00 46.75 99 ASP A C 1
ATOM 790 O O . ASP A 1 99 ? -21.591 -16.881 10.896 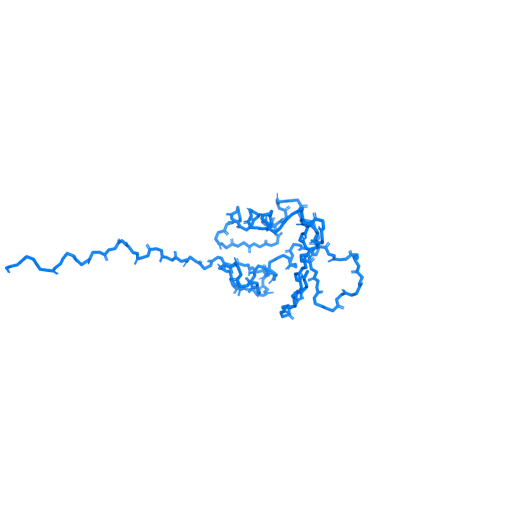1.00 46.75 99 ASP A O 1
ATOM 794 N N . ASP A 1 100 ? -19.772 -17.372 12.112 1.00 47.62 100 ASP A N 1
ATOM 795 C CA . ASP A 1 100 ? -19.930 -18.829 12.168 1.00 47.62 100 ASP A CA 1
ATOM 796 C C . ASP A 1 100 ? -19.938 -19.285 13.639 1.00 47.62 100 ASP A C 1
ATOM 798 O O . ASP A 1 100 ? -19.450 -20.349 14.017 1.00 47.62 100 ASP A O 1
ATOM 802 N N . ARG A 1 101 ? -20.432 -18.401 14.519 1.00 51.25 101 ARG A N 1
ATOM 803 C CA . ARG A 1 101 ? -20.712 -18.677 15.933 1.00 51.25 101 ARG A CA 1
ATOM 804 C C . ARG A 1 101 ? -21.919 -17.882 16.428 1.00 51.25 101 ARG A C 1
ATOM 806 O O . ARG A 1 101 ? -21.789 -17.122 17.382 1.00 51.25 101 ARG A O 1
ATOM 813 N N . LYS A 1 102 ? -23.080 -18.105 15.810 1.00 40.41 102 LYS A N 1
ATOM 814 C CA . LYS A 1 102 ? -24.391 -18.154 16.481 1.00 40.41 102 LYS A CA 1
ATOM 815 C C . LYS A 1 102 ? -25.274 -19.150 15.712 1.00 40.41 102 LYS A C 1
ATOM 817 O O . LYS A 1 102 ? -25.560 -18.954 14.544 1.00 40.41 102 LYS A O 1
ATOM 822 N N . GLU A 1 103 ? -25.473 -20.354 16.244 1.00 47.81 103 GLU A N 1
ATOM 823 C CA . GLU A 1 103 ? -26.648 -20.652 17.080 1.00 47.81 103 GLU A CA 1
ATOM 824 C C . GLU A 1 103 ? -27.877 -20.954 16.201 1.00 47.81 103 GLU A C 1
ATOM 826 O O . GLU A 1 103 ? -28.784 -20.146 16.048 1.00 47.81 103 GLU A O 1
ATOM 831 N N . VAL A 1 104 ? -27.905 -22.163 15.626 1.00 50.88 104 VAL A N 1
ATOM 832 C CA . VAL A 1 104 ? -29.176 -22.882 15.459 1.00 50.88 104 VAL A CA 1
ATOM 833 C C . VAL A 1 104 ? -29.261 -23.860 16.625 1.00 50.88 104 VAL A C 1
ATOM 835 O O . VAL A 1 104 ? -29.059 -25.062 16.486 1.00 50.88 104 VAL A O 1
ATOM 838 N N . GLU A 1 105 ? -29.489 -23.305 17.812 1.00 53.56 105 GLU A N 1
ATOM 839 C CA . GLU A 1 105 ? -30.161 -24.017 18.889 1.00 53.56 105 GLU A CA 1
ATOM 840 C C . GLU A 1 105 ? -31.667 -23.783 18.702 1.00 53.56 105 GLU A C 1
ATOM 842 O O . GLU A 1 105 ? -32.249 -22.886 19.294 1.00 53.56 105 GLU A O 1
ATOM 847 N N . VAL A 1 106 ? -32.279 -24.541 17.788 1.00 48.75 106 VAL A N 1
ATOM 848 C CA . VAL A 1 106 ? -33.728 -24.811 17.707 1.00 48.75 106 VAL A CA 1
ATOM 849 C C . VAL A 1 106 ? -33.842 -26.079 16.840 1.00 48.75 106 VAL A C 1
ATOM 851 O O . VAL A 1 106 ? -33.345 -26.073 15.720 1.00 48.75 106 VAL A O 1
ATOM 854 N N . LEU A 1 107 ? -34.396 -27.227 17.229 1.00 52.69 107 LEU A N 1
ATOM 855 C CA . LEU A 1 107 ? -35.423 -27.538 18.212 1.00 52.69 107 LEU A CA 1
ATOM 856 C C . LEU A 1 107 ? -35.004 -28.750 19.064 1.00 52.69 107 LEU A C 1
ATOM 858 O O . LEU A 1 107 ? -34.659 -29.803 18.526 1.00 52.69 107 LEU A O 1
ATOM 862 N N . ALA A 1 108 ? -35.134 -28.611 20.380 1.00 50.09 108 ALA A N 1
ATOM 863 C CA . ALA A 1 108 ? -35.657 -29.689 21.200 1.00 50.09 108 ALA A CA 1
ATOM 864 C C . ALA A 1 108 ? -37.180 -29.503 21.261 1.00 50.09 108 ALA A C 1
ATOM 866 O O . ALA A 1 108 ? -37.633 -28.475 21.756 1.00 50.09 108 ALA A O 1
ATOM 867 N N . ASP A 1 109 ? -37.919 -30.465 20.714 1.00 50.38 109 ASP A N 1
ATOM 868 C CA . ASP A 1 109 ? -39.227 -30.942 21.188 1.00 50.38 109 ASP A CA 1
ATOM 869 C C . ASP A 1 109 ? -39.389 -32.390 20.696 1.00 50.38 109 ASP A C 1
ATOM 871 O O . ASP A 1 109 ? -39.295 -32.609 19.463 1.00 50.38 109 ASP A O 1
#

Foldseek 3Di:
DKDDWDFWIWDQDPQQKIKIGTPPDPDPPGIDIDSHPVVLVVLLVPAPQKDALVSLVVVVDDDPVSLSSLVCLQTPPVFQKHFPDVVRTMIGRDPPPCPVDDDPPDDDD

Sequence (109 aa):
EKREFFRTAGEYRQDGSYVVSRRGADSTGNAKVFASFEELRRLYKRLPETFDADDVGRTGITGSRRHMIIRHLGEHPAFDCRIASRNPLTGEKQSTTADDRKEVEVLAD

InterPro domains:
  IPR055950 Protein of unknown function DUF7528 [PF24372] (1-93)

Secondary structure (DSSP, 8-state):
-EEE-SSEEEEE-TTS-EEEEETT--SGGG-EEESSHHHHHHHHHHS-SEE-HHHHHTTT--TTHHHHHHHHHHH-TTS-EEEEEETTEEEEE--------S-------